Protein AF-A0A090X3Z7-F1 (afdb_monomer)

Secondary structure (DSSP, 8-state):
----SHHHHHHHHHHHHHHGGGG----PPPGGGTEEEEEEEEEEEE-TT-S-EEEEEEEEEEESS--S---------------

pLDDT: mean 77.25, std 15.6, range [39.44, 95.69]

Mean predicted aligned error: 13.79 Å

Structure (mmCIF, N/CA/C/O backbone):
data_AF-A0A090X3Z7-F1
#
_entry.id   AF-A0A090X3Z7-F1
#
loop_
_atom_site.group_PDB
_atom_site.id
_atom_site.type_symbol
_atom_site.label_atom_id
_atom_site.label_alt_id
_atom_site.label_comp_id
_atom_site.label_asym_id
_atom_site.label_entity_id
_atom_site.label_seq_id
_atom_site.pdbx_PDB_ins_code
_atom_site.Cartn_x
_atom_site.Cartn_y
_atom_site.Cartn_z
_atom_site.occupancy
_atom_site.B_iso_or_equiv
_atom_site.auth_seq_id
_atom_site.auth_comp_id
_atom_site.auth_asym_id
_atom_site.auth_atom_id
_atom_site.pdbx_PDB_model_num
ATOM 1 N N . MET A 1 1 ? 7.884 28.629 61.498 1.00 39.44 1 MET A N 1
ATOM 2 C CA . MET A 1 1 ? 8.270 27.413 60.749 1.00 39.44 1 MET A CA 1
ATOM 3 C C . MET A 1 1 ? 6.989 26.805 60.180 1.00 39.44 1 MET A C 1
ATOM 5 O O . MET A 1 1 ? 6.294 26.087 60.882 1.00 39.44 1 MET A O 1
ATOM 9 N N . TYR A 1 2 ? 6.583 27.222 58.976 1.00 44.31 2 TYR A N 1
ATOM 10 C CA . TYR A 1 2 ? 5.277 26.879 58.392 1.00 44.31 2 TYR A CA 1
ATOM 11 C C . TYR A 1 2 ? 5.388 25.628 57.509 1.00 44.31 2 TYR A C 1
ATOM 13 O O . TYR A 1 2 ? 5.606 25.720 56.306 1.00 44.31 2 TYR A O 1
ATOM 21 N N . PHE A 1 3 ? 5.216 24.449 58.106 1.00 48.47 3 PHE A N 1
ATOM 22 C CA . PHE A 1 3 ? 5.078 23.172 57.392 1.00 48.47 3 PHE A CA 1
ATOM 23 C C . PHE A 1 3 ? 3.606 22.921 57.003 1.00 48.47 3 PHE A C 1
ATOM 25 O O . PHE A 1 3 ? 3.008 21.922 57.377 1.00 48.47 3 PHE A O 1
ATOM 32 N N . ALA A 1 4 ? 2.979 23.850 56.275 1.00 51.19 4 ALA A N 1
ATOM 33 C CA . ALA A 1 4 ? 1.596 23.685 55.789 1.00 51.19 4 ALA A CA 1
ATOM 34 C C . ALA A 1 4 ? 1.509 23.332 54.290 1.00 51.19 4 ALA A C 1
ATOM 36 O O . ALA A 1 4 ? 0.426 23.078 53.767 1.00 51.19 4 ALA A O 1
ATOM 37 N N . TYR A 1 5 ? 2.649 23.293 53.592 1.00 54.44 5 TYR A N 1
ATOM 38 C CA . TYR A 1 5 ? 2.726 23.038 52.152 1.00 54.44 5 TYR A CA 1
ATOM 39 C C . TYR A 1 5 ? 2.716 21.565 51.678 1.00 54.44 5 TYR A C 1
ATOM 41 O O . TYR A 1 5 ? 2.333 21.366 50.525 1.00 54.44 5 TYR A O 1
ATOM 49 N N . PRO A 1 6 ? 3.069 20.518 52.463 1.00 56.75 6 PRO A N 1
ATOM 50 C CA . PRO A 1 6 ? 3.275 19.191 51.873 1.00 56.75 6 PRO A CA 1
ATOM 51 C C . PRO A 1 6 ? 1.974 18.433 51.561 1.00 56.75 6 PRO A C 1
ATOM 53 O O . PRO A 1 6 ? 1.949 17.628 50.638 1.00 56.75 6 PRO A O 1
ATOM 56 N N . MET A 1 7 ? 0.868 18.678 52.275 1.00 58.53 7 MET A N 1
ATOM 57 C CA . MET A 1 7 ? -0.366 17.899 52.058 1.00 58.53 7 MET A CA 1
ATOM 58 C C . MET A 1 7 ? -1.088 18.241 50.749 1.00 58.53 7 MET A C 1
ATOM 60 O O . MET A 1 7 ? -1.616 17.351 50.086 1.00 58.53 7 MET A O 1
ATOM 64 N N . LYS A 1 8 ? -1.095 19.520 50.347 1.00 58.88 8 LYS A N 1
ATOM 65 C CA . LYS A 1 8 ? -1.744 19.946 49.095 1.00 58.88 8 LYS A CA 1
ATOM 66 C C . LYS A 1 8 ? -0.996 19.424 47.875 1.00 58.88 8 LYS A C 1
ATOM 68 O O . LYS A 1 8 ? -1.628 18.984 46.921 1.00 58.88 8 LYS A O 1
ATOM 73 N N . THR A 1 9 ? 0.335 19.438 47.922 1.00 64.88 9 THR A N 1
ATOM 74 C CA . THR A 1 9 ? 1.155 18.885 46.844 1.00 64.88 9 THR A CA 1
ATOM 75 C C . THR A 1 9 ? 0.957 17.379 46.751 1.00 64.88 9 THR A C 1
ATOM 77 O O . THR A 1 9 ? 0.654 16.906 45.664 1.00 64.88 9 THR A O 1
ATOM 80 N N . PHE A 1 10 ? 0.992 16.638 47.864 1.00 68.75 10 PHE A N 1
ATOM 81 C CA . PHE A 1 10 ? 0.720 15.195 47.859 1.00 68.75 10 PHE A CA 1
ATOM 82 C C . PHE A 1 10 ? -0.597 14.842 47.161 1.00 68.75 10 PHE A C 1
ATOM 84 O O . PHE A 1 10 ? -0.609 13.964 46.309 1.00 68.75 10 PHE A O 1
ATOM 91 N N . PHE A 1 11 ? -1.680 15.568 47.448 1.00 74.19 11 PHE A N 1
ATOM 92 C CA . PHE A 1 11 ? -2.982 15.321 46.825 1.00 74.19 11 PHE A CA 1
ATOM 93 C C . PHE A 1 11 ? -2.976 15.538 45.301 1.00 74.19 11 PHE A C 1
ATOM 95 O O . PHE A 1 11 ? -3.530 14.733 44.555 1.00 74.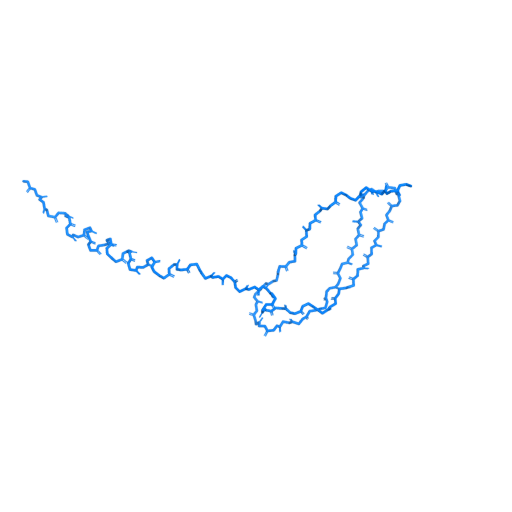19 11 PHE A O 1
ATOM 102 N N . LEU A 1 12 ? -2.301 16.589 44.825 1.00 76.19 12 LEU A N 1
ATOM 103 C CA . LEU A 1 12 ? -2.103 16.844 43.392 1.00 76.19 12 LEU A CA 1
ATOM 104 C C . LEU A 1 12 ? -1.268 15.746 42.716 1.00 76.19 12 LEU A C 1
ATOM 106 O O . LEU A 1 12 ? -1.601 15.326 41.609 1.00 76.19 12 LEU A O 1
ATOM 110 N N . TRP A 1 13 ? -0.230 15.246 43.390 1.00 75.25 13 TRP A N 1
ATOM 111 C CA . TRP A 1 13 ? 0.586 14.133 42.897 1.00 75.25 13 TRP A CA 1
ATOM 112 C C . TRP A 1 13 ? -0.206 12.819 42.830 1.00 75.25 13 TRP A C 1
ATOM 114 O O . TRP A 1 13 ? -0.055 12.082 41.860 1.00 75.25 13 TRP A O 1
ATOM 124 N N . SER A 1 14 ? -1.099 12.559 43.791 1.00 76.50 14 SER A N 1
ATOM 125 C CA . SER A 1 14 ? -2.011 11.405 43.769 1.00 76.50 14 SER A CA 1
ATOM 126 C C . SER A 1 14 ? -2.995 11.459 42.601 1.00 76.50 14 SER A C 1
ATOM 128 O O . SER A 1 14 ? -3.282 10.447 41.972 1.00 76.50 14 SER A O 1
ATOM 130 N N . ILE A 1 15 ? -3.528 12.645 42.300 1.00 78.31 15 ILE A N 1
ATOM 131 C CA . ILE A 1 15 ? -4.441 12.827 41.168 1.00 78.31 15 ILE A CA 1
ATOM 132 C C . ILE A 1 15 ? -3.684 12.634 39.849 1.00 78.31 15 ILE A C 1
ATOM 134 O O . ILE A 1 15 ? -4.149 11.905 38.979 1.00 78.31 15 ILE A O 1
ATOM 138 N N . ALA A 1 16 ? -2.497 13.230 39.709 1.00 76.75 16 ALA A N 1
ATOM 139 C CA . ALA A 1 16 ? -1.671 13.075 38.514 1.00 76.75 16 ALA A CA 1
ATOM 140 C C . ALA A 1 16 ? -1.238 11.615 38.275 1.00 76.75 16 ALA A C 1
ATOM 142 O O . ALA A 1 16 ? -1.224 11.166 37.130 1.00 76.75 16 ALA A O 1
ATOM 143 N N . SER A 1 17 ? -0.936 10.855 39.335 1.00 74.62 17 SER A N 1
ATOM 144 C CA . SER A 1 17 ? -0.590 9.432 39.225 1.00 74.62 17 SER A CA 1
ATOM 145 C C . SER A 1 17 ? -1.790 8.534 38.909 1.00 74.62 17 SER A C 1
ATOM 147 O O . SER A 1 17 ? -1.621 7.498 38.280 1.00 74.62 17 SER A O 1
ATOM 149 N N . LEU A 1 18 ? -3.011 8.927 39.280 1.00 73.44 18 LEU A N 1
ATOM 150 C CA . LEU A 1 18 ? -4.229 8.240 38.839 1.00 73.44 18 LEU A CA 1
ATOM 151 C C . LEU A 1 18 ? -4.504 8.489 37.349 1.00 73.44 18 LEU A C 1
ATOM 153 O O . LEU A 1 18 ? -4.967 7.586 36.653 1.00 73.44 18 LEU A O 1
ATOM 157 N N . TYR A 1 19 ? -4.171 9.680 36.836 1.00 68.44 19 TYR A N 1
ATOM 158 C CA . TYR A 1 19 ? -4.327 9.992 35.413 1.00 68.44 19 TYR A CA 1
ATOM 159 C C . TYR A 1 19 ? -3.287 9.319 34.508 1.00 68.44 19 TYR A C 1
ATOM 161 O O . TYR A 1 19 ? -3.568 9.112 33.330 1.00 68.44 19 TYR A O 1
ATOM 169 N N . SER A 1 20 ? -2.122 8.919 35.028 1.00 65.44 20 SER A N 1
ATOM 170 C CA . SER A 1 20 ? -1.105 8.237 34.215 1.00 65.44 20 SER A CA 1
ATOM 171 C C . SER A 1 20 ? -1.518 6.826 33.779 1.00 65.44 20 SER A C 1
ATOM 173 O O . SER A 1 20 ? -1.008 6.331 32.777 1.00 65.44 20 SER A O 1
ATOM 175 N N . ILE A 1 21 ? -2.483 6.202 34.465 1.00 62.84 21 ILE A N 1
ATOM 176 C CA . ILE A 1 21 ? -3.023 4.878 34.112 1.00 62.84 21 ILE A CA 1
ATOM 177 C C . ILE A 1 21 ? -3.899 4.954 32.847 1.00 62.84 21 ILE A C 1
ATOM 179 O O . ILE A 1 21 ? -4.045 3.964 32.140 1.00 62.84 21 ILE A O 1
ATOM 183 N N . PHE A 1 22 ? -4.441 6.128 32.500 1.00 60.72 22 PHE A N 1
ATOM 184 C CA . PHE A 1 22 ? -5.170 6.318 31.236 1.00 60.72 22 PHE A CA 1
ATOM 185 C C . PHE A 1 22 ? -4.245 6.532 30.032 1.00 60.72 22 PHE A C 1
ATOM 187 O O . PHE A 1 22 ? -4.709 6.488 28.897 1.00 60.72 22 PHE A O 1
ATOM 194 N N . SER A 1 23 ? -2.942 6.712 30.264 1.00 57.66 23 SER A N 1
ATOM 195 C CA . SER A 1 23 ? -1.921 6.828 29.218 1.00 57.66 23 SER A CA 1
ATOM 196 C C . SER A 1 23 ? -1.263 5.485 28.893 1.00 57.66 23 SER A C 1
ATOM 198 O O . SER A 1 23 ? -0.100 5.452 28.488 1.00 57.66 23 SER A O 1
ATOM 200 N N . ILE A 1 24 ? -1.976 4.368 29.082 1.00 60.59 24 ILE A N 1
ATOM 201 C CA . ILE A 1 24 ? -1.540 3.080 28.536 1.00 60.59 24 ILE A CA 1
ATOM 202 C C . ILE A 1 24 ? -1.399 3.278 27.029 1.00 60.59 24 ILE A C 1
ATOM 204 O O . ILE A 1 24 ? -2.358 3.660 26.357 1.00 60.59 24 ILE A O 1
ATOM 208 N N . ALA A 1 25 ? -0.184 3.063 26.524 1.00 57.12 25 ALA A N 1
ATOM 209 C CA . ALA A 1 25 ? 0.088 3.009 25.102 1.00 57.12 25 ALA A CA 1
ATOM 210 C C . ALA A 1 25 ? -0.893 2.005 24.493 1.00 57.12 25 ALA A C 1
ATOM 212 O O . ALA A 1 25 ? -0.815 0.809 24.767 1.00 57.12 25 ALA A O 1
ATOM 213 N N . GLN A 1 26 ? -1.881 2.505 23.755 1.00 57.19 26 GLN A N 1
ATOM 214 C CA . GLN A 1 26 ? -2.728 1.635 22.964 1.00 57.19 26 GLN A CA 1
ATOM 215 C C . GLN A 1 26 ? -1.814 1.050 21.899 1.00 57.19 26 GLN A C 1
ATOM 217 O O . GLN A 1 26 ? -1.294 1.797 21.067 1.00 57.19 26 GLN A O 1
ATOM 222 N N . ASP A 1 27 ? -1.578 -0.259 21.965 1.00 61.62 27 ASP A N 1
ATOM 223 C CA . ASP A 1 27 ? -0.962 -0.981 20.863 1.00 61.62 27 ASP A CA 1
ATOM 224 C C . ASP A 1 27 ? -1.759 -0.616 19.611 1.00 61.62 27 ASP A C 1
ATOM 226 O O . ASP A 1 27 ? -2.961 -0.888 19.522 1.00 61.62 27 ASP A O 1
ATOM 230 N N . SER A 1 28 ? -1.120 0.112 18.690 1.00 61.94 28 SER A N 1
ATOM 231 C CA . SER A 1 28 ? -1.762 0.487 17.436 1.00 61.94 28 SER A CA 1
ATOM 232 C C . SER A 1 28 ? -2.226 -0.806 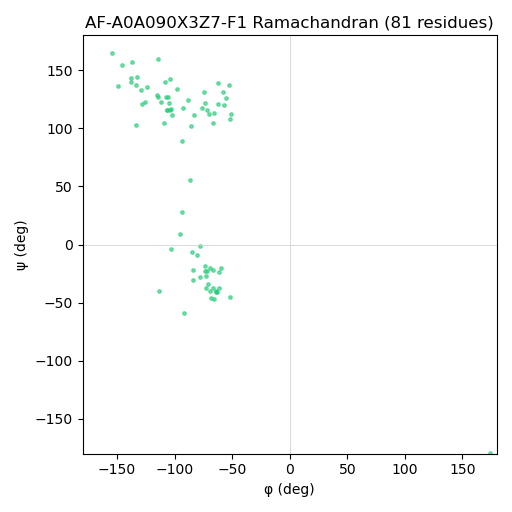16.772 1.00 61.94 28 SER A C 1
ATOM 234 O O . SER A 1 28 ? -1.388 -1.692 16.578 1.00 61.94 28 SER A O 1
ATOM 236 N N . PRO A 1 29 ? -3.514 -0.938 16.407 1.00 67.88 29 PRO A N 1
ATOM 237 C CA . PRO A 1 29 ? -3.971 -2.105 15.675 1.00 67.88 29 PRO A CA 1
ATOM 238 C C . PRO A 1 29 ? -3.094 -2.289 14.440 1.00 67.88 29 PRO A C 1
ATOM 240 O O . PRO A 1 29 ? -2.740 -1.309 13.774 1.00 67.88 29 PRO A O 1
ATOM 243 N N . SER A 1 30 ? -2.715 -3.533 14.152 1.00 80.31 30 SER A N 1
ATOM 244 C CA . SER A 1 30 ? -1.935 -3.813 12.956 1.00 80.31 30 SER A CA 1
ATOM 245 C C . SER A 1 30 ? -2.761 -3.421 11.735 1.00 80.31 30 SER A C 1
ATOM 247 O O . SER A 1 30 ? -3.963 -3.685 11.677 1.00 80.31 30 SER A O 1
ATOM 249 N N . GLN A 1 31 ? -2.142 -2.798 10.731 1.00 83.00 31 GLN A N 1
ATOM 250 C CA . GLN A 1 31 ? -2.868 -2.362 9.534 1.00 83.00 31 GLN A CA 1
ATOM 251 C C . GLN A 1 31 ? -3.508 -3.543 8.785 1.00 83.00 31 GLN A C 1
ATOM 253 O O . GLN A 1 31 ? -4.525 -3.361 8.121 1.00 83.00 31 GLN A O 1
ATOM 258 N N . ILE A 1 32 ? -2.976 -4.758 8.960 1.00 85.12 32 ILE A N 1
ATOM 259 C CA . ILE A 1 32 ? -3.554 -5.998 8.418 1.00 85.12 32 ILE A CA 1
ATOM 260 C C . ILE A 1 32 ? -4.911 -6.353 9.053 1.00 85.12 32 ILE A C 1
ATOM 262 O O . ILE A 1 32 ? -5.707 -7.055 8.441 1.00 85.12 32 ILE A O 1
ATOM 266 N N . ASP A 1 33 ? -5.201 -5.842 10.255 1.00 86.88 33 ASP A N 1
ATOM 267 C CA . ASP A 1 33 ? -6.488 -6.029 10.939 1.00 86.88 33 ASP A CA 1
ATOM 268 C C . ASP A 1 33 ? -7.545 -5.003 10.493 1.00 86.88 33 ASP A C 1
ATOM 270 O O . ASP A 1 33 ? -8.702 -5.062 10.932 1.00 86.88 33 ASP A O 1
ATOM 274 N N . ILE A 1 34 ? -7.129 -4.024 9.682 1.00 89.25 34 ILE A N 1
ATOM 275 C CA . ILE A 1 34 ? -7.926 -2.895 9.189 1.00 89.25 34 ILE A CA 1
ATOM 276 C C . ILE A 1 34 ? -8.124 -3.012 7.674 1.00 89.25 34 ILE A C 1
ATOM 278 O O . ILE A 1 34 ? -9.218 -2.743 7.179 1.00 89.25 34 ILE A O 1
ATOM 282 N N . VAL A 1 35 ? -7.092 -3.429 6.937 1.00 91.50 35 VAL A N 1
ATOM 283 C CA . VAL A 1 35 ? -7.094 -3.543 5.477 1.00 91.50 35 VAL A CA 1
ATOM 284 C C . VAL A 1 35 ? -6.512 -4.866 5.016 1.00 91.50 35 VAL A C 1
ATOM 286 O O . VAL A 1 35 ? -5.462 -5.309 5.468 1.00 91.50 35 VAL A O 1
ATOM 289 N N . ASP A 1 36 ? -7.186 -5.444 4.031 1.00 91.88 36 ASP A N 1
ATOM 290 C CA . ASP A 1 36 ? -6.818 -6.683 3.368 1.00 91.88 36 ASP A CA 1
ATOM 291 C C . ASP A 1 36 ? -6.334 -6.375 1.944 1.00 91.88 36 ASP A C 1
ATOM 293 O O . ASP A 1 36 ? -7.123 -6.040 1.052 1.00 91.88 36 ASP A O 1
ATOM 297 N N . PHE A 1 37 ? -5.018 -6.431 1.738 1.00 91.44 37 PHE A N 1
ATOM 298 C CA . PHE A 1 37 ? -4.399 -6.243 0.426 1.00 91.44 37 PHE A CA 1
ATOM 299 C C . PHE A 1 37 ? -4.590 -7.502 -0.427 1.00 91.44 37 PHE A C 1
ATOM 301 O O . PHE A 1 37 ? -4.081 -8.569 -0.092 1.00 91.44 37 PHE A O 1
ATOM 308 N N . LYS A 1 38 ? -5.295 -7.378 -1.558 1.00 93.62 38 LYS A N 1
ATOM 309 C CA . LYS A 1 38 ? -5.611 -8.512 -2.439 1.00 93.62 38 LYS A CA 1
ATOM 310 C C . LYS A 1 38 ? -4.570 -8.710 -3.522 1.00 93.62 38 LYS A C 1
ATOM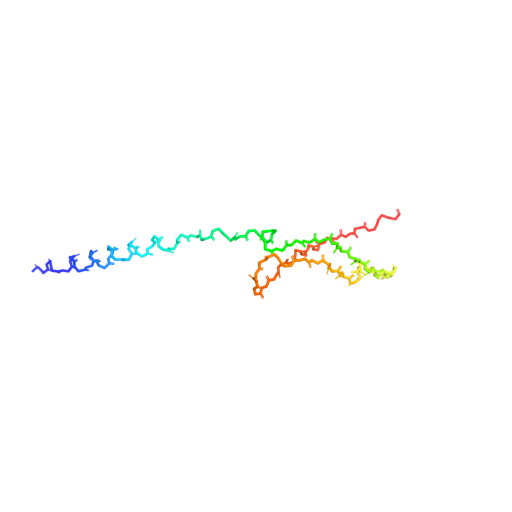 312 O O . LYS A 1 38 ? -4.000 -9.786 -3.654 1.00 93.62 38 LYS A O 1
ATOM 317 N N . THR A 1 39 ? -4.369 -7.681 -4.336 1.00 94.69 39 THR A N 1
ATOM 318 C CA . THR A 1 39 ? -3.458 -7.731 -5.484 1.00 94.69 39 THR A CA 1
ATOM 319 C C . THR A 1 39 ? -2.792 -6.380 -5.686 1.00 94.69 39 THR A C 1
ATOM 321 O O . THR A 1 39 ? -3.330 -5.343 -5.295 1.00 94.69 39 THR A O 1
ATOM 324 N N . ALA A 1 40 ? -1.615 -6.401 -6.302 1.00 93.44 40 ALA A N 1
ATOM 325 C CA . ALA A 1 40 ? -0.918 -5.214 -6.766 1.00 93.44 40 ALA A CA 1
ATOM 326 C C . ALA A 1 40 ? -0.523 -5.429 -8.229 1.00 93.44 40 ALA A C 1
ATOM 328 O O . ALA A 1 40 ? -0.005 -6.488 -8.582 1.00 93.44 40 ALA A O 1
ATOM 329 N N . ALA A 1 41 ? -0.782 -4.432 -9.066 1.00 95.31 41 ALA A N 1
ATOM 330 C CA . ALA A 1 41 ? -0.296 -4.361 -10.435 1.00 95.31 41 ALA A CA 1
ATOM 331 C C . ALA A 1 41 ? 0.786 -3.283 -10.517 1.00 95.31 41 ALA A C 1
ATOM 333 O O . ALA A 1 41 ? 0.659 -2.233 -9.886 1.00 95.31 41 ALA A O 1
ATOM 334 N N . VAL A 1 42 ? 1.850 -3.549 -11.271 1.00 94.19 42 VAL A N 1
ATOM 335 C CA . VAL A 1 42 ? 2.996 -2.645 -11.388 1.00 94.19 42 VAL A CA 1
ATOM 336 C C . VAL A 1 42 ? 3.284 -2.396 -12.860 1.00 94.19 42 VAL A C 1
ATOM 338 O O . VAL A 1 42 ? 3.603 -3.331 -13.590 1.00 94.19 42 VAL A O 1
ATOM 341 N N . ASP A 1 43 ? 3.236 -1.129 -13.256 1.00 94.44 43 ASP A 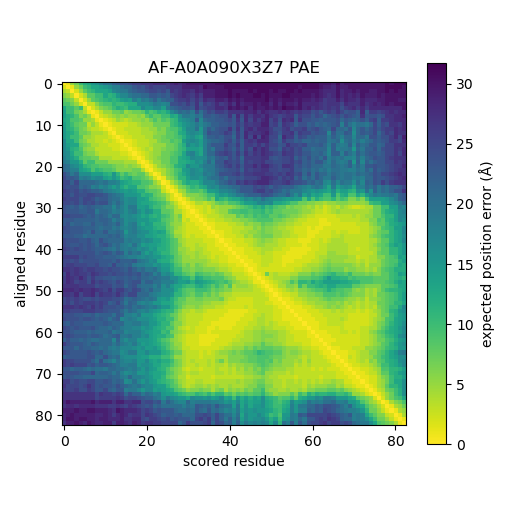N 1
ATOM 342 C CA . ASP A 1 43 ? 3.697 -0.660 -14.557 1.00 94.44 43 ASP A CA 1
ATOM 343 C C . ASP A 1 43 ? 5.060 0.003 -14.377 1.00 94.44 43 ASP A C 1
ATOM 345 O O . ASP A 1 43 ? 5.170 1.053 -13.740 1.00 94.44 43 ASP A O 1
ATOM 349 N N . ILE A 1 44 ? 6.110 -0.626 -14.908 1.00 91.81 44 ILE A N 1
ATOM 350 C CA . ILE A 1 44 ? 7.496 -0.167 -14.760 1.00 91.81 44 ILE A CA 1
ATOM 351 C C . ILE A 1 44 ? 7.972 0.450 -16.071 1.00 91.81 44 ILE A C 1
ATOM 353 O O . ILE A 1 44 ? 7.942 -0.183 -17.123 1.00 91.81 44 ILE A O 1
ATOM 357 N N . TYR A 1 45 ? 8.477 1.674 -15.982 1.00 90.94 45 TYR A N 1
ATOM 358 C CA . TYR A 1 45 ? 9.199 2.354 -17.041 1.00 90.94 45 TYR A CA 1
ATOM 359 C C . TYR A 1 45 ? 10.699 2.340 -16.740 1.00 90.94 45 TYR A C 1
ATOM 361 O O . TYR A 1 45 ? 11.171 2.941 -15.769 1.00 90.94 45 TYR A O 1
ATOM 369 N N . VAL A 1 46 ? 11.449 1.656 -17.602 1.00 89.75 46 VAL A N 1
ATOM 370 C CA . VAL A 1 46 ? 12.909 1.572 -17.534 1.00 89.75 46 VAL A CA 1
ATOM 371 C C . VAL A 1 46 ? 13.497 2.408 -18.662 1.00 89.75 46 VAL A C 1
ATOM 373 O O . VAL A 1 46 ? 13.143 2.232 -19.825 1.00 89.75 46 VAL A O 1
ATOM 376 N N . ASN A 1 47 ? 14.407 3.314 -18.315 1.00 85.62 47 ASN A N 1
ATOM 377 C CA . ASN A 1 47 ? 15.208 4.054 -19.279 1.00 85.62 47 ASN A CA 1
ATOM 378 C C . ASN A 1 47 ? 16.634 3.503 -19.243 1.00 85.62 47 ASN A C 1
ATOM 380 O O . ASN A 1 47 ? 17.313 3.649 -18.235 1.00 85.62 47 ASN A O 1
ATOM 384 N N . GLU A 1 48 ? 17.098 2.915 -20.344 1.00 83.38 48 GLU A N 1
ATOM 385 C CA . GLU A 1 48 ? 18.438 2.313 -20.449 1.00 83.38 48 GLU A CA 1
ATOM 386 C C . GLU A 1 48 ? 19.579 3.314 -20.190 1.00 83.38 48 GLU A C 1
ATOM 388 O O . GLU A 1 48 ? 20.684 2.922 -19.824 1.00 83.38 48 GLU A O 1
ATOM 393 N N . ASN A 1 49 ? 19.306 4.615 -20.325 1.00 86.19 49 ASN A N 1
ATOM 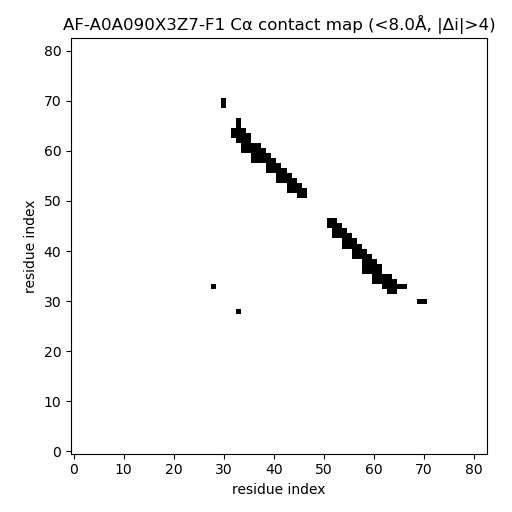394 C CA . ASN A 1 49 ? 20.262 5.693 -20.073 1.00 86.19 49 ASN A CA 1
ATOM 395 C C . ASN A 1 49 ? 20.158 6.284 -18.652 1.00 86.19 49 ASN A C 1
ATOM 397 O O . ASN A 1 49 ? 20.747 7.331 -18.383 1.00 86.19 49 ASN A O 1
ATOM 401 N N . SER A 1 50 ? 19.376 5.679 -17.752 1.00 80.25 50 SER A N 1
ATOM 402 C CA . SER A 1 50 ? 19.154 6.171 -16.391 1.00 80.25 50 SER A CA 1
ATOM 403 C C . SER A 1 50 ? 19.181 5.039 -15.367 1.00 80.25 50 SER A C 1
ATOM 405 O O . SER A 1 50 ? 18.603 3.979 -15.573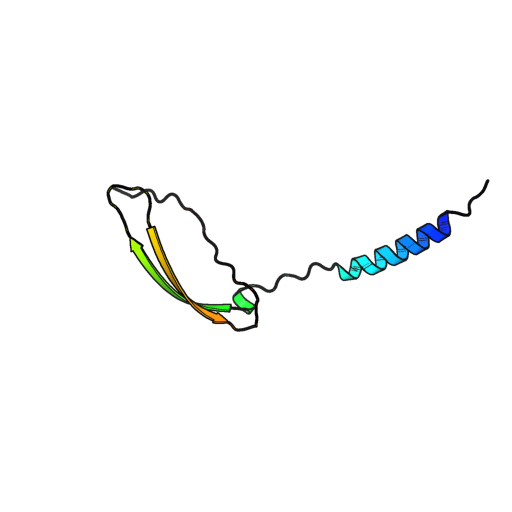 1.00 80.25 50 SER A O 1
ATOM 407 N N . GLU A 1 51 ? 19.786 5.298 -14.210 1.00 82.62 51 GLU A N 1
ATOM 408 C CA . GLU A 1 51 ? 19.724 4.397 -13.048 1.00 82.62 51 GLU A CA 1
ATOM 409 C C . GLU A 1 51 ? 18.389 4.508 -12.284 1.00 82.62 51 GLU A C 1
ATOM 411 O O . GLU A 1 51 ? 18.163 3.808 -11.298 1.00 82.62 51 GLU A O 1
ATOM 416 N N . ILE A 1 52 ? 17.489 5.397 -12.722 1.00 81.19 52 ILE A N 1
ATOM 417 C CA . ILE A 1 52 ? 16.189 5.620 -12.092 1.00 81.19 52 ILE A CA 1
ATOM 418 C C . ILE A 1 52 ? 15.141 4.736 -12.767 1.00 81.19 52 ILE A C 1
ATOM 420 O O . ILE A 1 52 ? 14.802 4.921 -13.936 1.00 81.19 52 ILE A O 1
ATOM 424 N N . ILE A 1 53 ? 14.565 3.822 -11.988 1.00 85.94 53 ILE A N 1
ATOM 425 C CA . ILE A 1 53 ? 13.369 3.070 -12.371 1.00 85.94 53 ILE A CA 1
ATOM 426 C C . ILE A 1 53 ? 12.148 3.886 -11.947 1.00 85.94 53 ILE A C 1
ATOM 428 O O . ILE A 1 53 ? 12.014 4.254 -10.781 1.00 85.94 53 ILE A O 1
ATOM 432 N N . SER A 1 54 ? 11.265 4.182 -12.898 1.00 89.44 54 SER A N 1
ATOM 433 C CA . SER A 1 54 ? 10.011 4.902 -12.647 1.00 89.44 54 SER A CA 1
ATOM 434 C C . SER A 1 54 ? 8.827 3.985 -12.913 1.00 89.44 54 SER A C 1
ATOM 436 O O . SER A 1 54 ? 8.958 2.991 -13.619 1.00 89.44 54 SER A O 1
ATOM 438 N N . GLY A 1 55 ? 7.655 4.292 -12.370 1.00 90.62 55 GLY A N 1
ATOM 439 C CA . GLY A 1 55 ? 6.487 3.454 -12.605 1.00 90.62 55 GLY A CA 1
ATOM 440 C C . GLY A 1 55 ? 5.275 3.857 -11.790 1.00 90.62 55 GLY A C 1
ATOM 441 O O . GLY A 1 55 ? 5.314 4.817 -11.023 1.00 90.62 55 GLY A O 1
ATOM 442 N N . THR A 1 56 ? 4.196 3.105 -11.968 1.00 94.50 56 THR A N 1
ATOM 443 C CA . THR A 1 56 ? 2.961 3.229 -11.190 1.00 94.50 56 THR A CA 1
ATOM 444 C C . THR A 1 56 ? 2.628 1.886 -10.560 1.00 94.50 56 T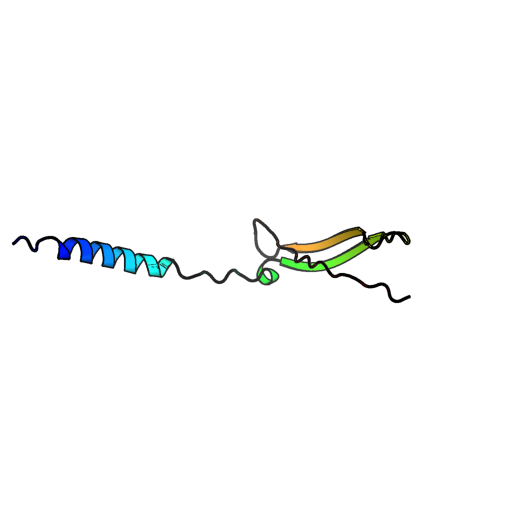HR A C 1
ATOM 446 O O . THR A 1 56 ? 2.702 0.851 -11.219 1.00 94.50 56 THR A O 1
ATOM 449 N N . VAL A 1 57 ? 2.249 1.902 -9.282 1.00 94.06 57 VAL A N 1
ATOM 450 C CA . VAL A 1 57 ? 1.737 0.721 -8.578 1.00 94.06 57 VAL A CA 1
ATOM 451 C C . VAL A 1 57 ? 0.261 0.936 -8.278 1.00 94.06 57 VAL A C 1
ATOM 453 O O . VAL A 1 57 ? -0.103 1.901 -7.608 1.00 94.06 57 VAL A O 1
ATOM 456 N N . SER A 1 58 ? -0.581 0.025 -8.755 1.00 95.69 58 SER A N 1
ATOM 457 C CA . SER A 1 58 ? -2.020 0.015 -8.502 1.00 95.69 58 SER A CA 1
ATOM 458 C C . SER A 1 58 ? -2.362 -1.097 -7.516 1.00 95.69 58 SER A C 1
ATOM 460 O O . SER A 1 58 ? -2.188 -2.275 -7.826 1.00 95.69 58 SER A O 1
ATOM 462 N N . TYR A 1 59 ? -2.864 -0.738 -6.335 1.00 94.12 59 TYR A N 1
ATOM 463 C CA . TYR A 1 59 ? -3.277 -1.697 -5.309 1.00 94.12 59 TYR A CA 1
ATOM 464 C C . TYR A 1 59 ? -4.785 -1.932 -5.354 1.00 94.12 59 TYR A C 1
ATOM 466 O O . TYR A 1 59 ? -5.571 -0.987 -5.365 1.00 94.12 59 TYR A O 1
ATOM 474 N N . ASN A 1 60 ? -5.187 -3.198 -5.306 1.00 95.31 60 ASN A N 1
ATOM 475 C CA . ASN A 1 60 ? -6.550 -3.601 -5.004 1.00 95.31 60 ASN A CA 1
ATOM 476 C C . ASN A 1 60 ? -6.593 -4.109 -3.561 1.00 95.31 60 ASN A C 1
ATOM 478 O O . ASN A 1 60 ? -5.935 -5.097 -3.216 1.00 95.31 60 ASN A O 1
ATOM 482 N N . LEU A 1 61 ? -7.354 -3.419 -2.720 1.00 94.25 61 LEU A N 1
ATOM 483 C CA . LEU A 1 61 ? -7.469 -3.698 -1.296 1.00 94.25 61 LEU A CA 1
ATOM 484 C C . LEU A 1 61 ? -8.923 -3.619 -0.845 1.00 94.25 61 LEU A C 1
ATOM 486 O O . LEU A 1 61 ? -9.757 -2.970 -1.471 1.00 94.25 61 LEU A O 1
ATOM 490 N N . THR A 1 62 ? -9.221 -4.287 0.263 1.00 94.94 62 THR A N 1
ATOM 491 C CA . THR A 1 62 ? -10.518 -4.222 0.937 1.00 94.94 62 THR A CA 1
ATOM 492 C C . THR A 1 62 ? -10.341 -3.583 2.306 1.00 94.94 62 THR A C 1
ATOM 494 O O . THR A 1 62 ? -9.512 -4.026 3.097 1.00 94.94 62 THR A O 1
ATOM 497 N N . ILE A 1 63 ? -11.131 -2.550 2.594 1.00 93.00 63 ILE A N 1
ATOM 498 C CA . ILE A 1 63 ? -11.175 -1.919 3.914 1.00 93.00 63 ILE A CA 1
ATOM 499 C C . ILE A 1 63 ? -12.113 -2.750 4.793 1.00 93.00 63 ILE A C 1
ATOM 501 O O . ILE A 1 63 ? -13.313 -2.813 4.537 1.00 93.00 63 ILE A O 1
ATOM 505 N N . LEU A 1 64 ? -11.555 -3.428 5.797 1.00 94.06 64 LEU A 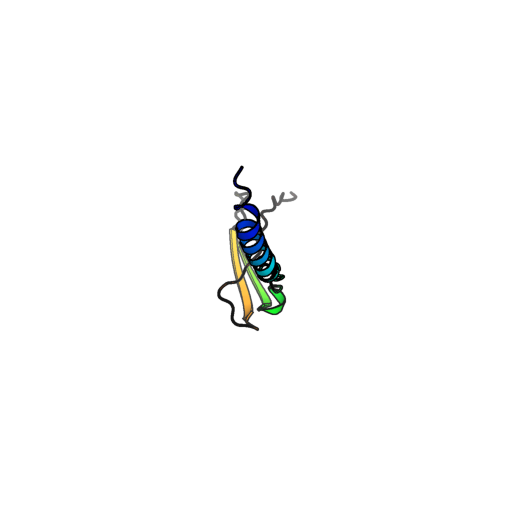N 1
ATOM 506 C CA . LEU A 1 64 ? -12.299 -4.281 6.729 1.00 94.06 64 LEU A CA 1
ATOM 507 C C . LEU A 1 64 ? -12.912 -3.472 7.878 1.00 94.06 64 LEU A C 1
ATOM 509 O O . LEU A 1 64 ? -13.953 -3.848 8.415 1.00 94.06 64 LEU A O 1
ATOM 513 N N . LYS A 1 65 ? -12.253 -2.376 8.273 1.00 91.44 65 LYS A N 1
ATOM 514 C CA . LYS A 1 65 ? -12.684 -1.460 9.337 1.00 91.44 65 LYS A CA 1
ATOM 515 C C . LYS A 1 65 ? -12.463 -0.021 8.901 1.00 91.44 65 LYS A C 1
ATOM 517 O O . LYS A 1 65 ? -11.467 0.268 8.244 1.00 91.44 65 LYS A O 1
ATOM 522 N N . ASP A 1 66 ? -13.378 0.861 9.292 1.00 91.00 66 ASP A N 1
ATOM 523 C CA . ASP A 1 66 ? -13.273 2.284 8.976 1.00 91.00 66 ASP A CA 1
ATOM 524 C C . ASP A 1 66 ? -11.959 2.867 9.518 1.00 91.00 66 ASP A C 1
ATOM 526 O O . ASP A 1 66 ? -11.581 2.618 10.667 1.00 91.00 66 ASP A O 1
ATOM 530 N N . THR A 1 67 ? -11.236 3.591 8.667 1.00 86.50 67 THR A N 1
ATOM 531 C CA . THR A 1 67 ? -9.915 4.142 8.981 1.00 86.50 67 THR A CA 1
ATOM 532 C C . THR A 1 67 ? -9.691 5.444 8.218 1.00 86.50 67 THR A C 1
ATOM 534 O O . THR A 1 67 ? -9.984 5.512 7.022 1.00 86.50 67 THR A O 1
ATOM 537 N N . PRO A 1 68 ? -9.143 6.488 8.865 1.00 87.50 68 PRO A N 1
ATOM 538 C CA . PRO A 1 68 ? -8.904 7.772 8.211 1.00 87.50 68 PRO A CA 1
ATOM 539 C C . PRO A 1 68 ? -7.717 7.740 7.238 1.00 87.50 68 PRO A C 1
ATOM 541 O O . PRO A 1 68 ? -7.581 8.634 6.405 1.00 87.50 68 PRO A O 1
ATOM 544 N N . SER A 1 69 ? -6.825 6.754 7.361 1.00 88.31 69 SER A N 1
ATOM 545 C CA . SER A 1 69 ? -5.606 6.666 6.560 1.00 88.31 69 SER A CA 1
ATOM 546 C C . SER A 1 69 ? -5.101 5.231 6.419 1.00 88.31 69 SER A C 1
ATOM 548 O O . SER A 1 69 ? -5.507 4.327 7.154 1.00 88.31 69 SER A O 1
ATOM 550 N N . LEU A 1 70 ? -4.200 5.044 5.451 1.00 88.38 70 LEU A N 1
ATOM 551 C CA . LEU A 1 70 ? -3.469 3.810 5.173 1.00 88.38 70 LEU A CA 1
ATOM 552 C C . LEU A 1 70 ? -1.991 4.138 4.989 1.00 88.38 70 LEU A C 1
ATOM 554 O O . LEU A 1 70 ? -1.651 5.164 4.401 1.00 88.38 70 LEU A O 1
ATOM 558 N N . PHE A 1 71 ? -1.125 3.245 5.450 1.00 88.25 71 PHE A N 1
ATOM 559 C CA . PHE A 1 71 ? 0.312 3.337 5.240 1.00 88.25 71 PHE A CA 1
ATOM 560 C C . PHE A 1 71 ? 0.745 2.346 4.157 1.00 88.25 71 PHE A C 1
ATOM 562 O O . PHE A 1 71 ? 0.212 1.239 4.056 1.00 88.25 71 PHE A O 1
ATOM 569 N N . ILE A 1 72 ? 1.695 2.766 3.326 1.00 87.94 72 ILE A N 1
ATOM 570 C CA . ILE A 1 72 ? 2.370 1.924 2.338 1.00 87.94 72 ILE A CA 1
ATOM 571 C C . ILE A 1 72 ? 3.860 2.072 2.619 1.00 87.94 72 ILE A C 1
ATOM 573 O O . ILE A 1 72 ? 4.370 3.192 2.624 1.00 87.94 72 ILE A O 1
ATOM 577 N N . ASP A 1 73 ? 4.538 0.958 2.883 1.00 86.38 73 ASP A N 1
ATOM 578 C CA . ASP A 1 73 ? 5.985 0.972 3.080 1.00 86.38 73 ASP A CA 1
ATOM 579 C C . ASP A 1 73 ? 6.691 1.148 1.730 1.00 86.38 73 ASP A C 1
ATOM 581 O O . ASP A 1 73 ? 6.379 0.469 0.748 1.00 86.38 73 ASP A O 1
ATOM 585 N N . ALA A 1 74 ? 7.637 2.080 1.677 1.00 85.75 74 ALA A N 1
ATOM 586 C CA . ALA A 1 74 ? 8.395 2.410 0.482 1.00 85.75 74 ALA A CA 1
ATOM 587 C C . ALA A 1 74 ? 9.876 2.492 0.848 1.00 85.75 74 ALA A C 1
ATOM 589 O O . ALA A 1 74 ? 10.346 3.474 1.424 1.00 85.75 74 ALA A O 1
ATOM 590 N N . LYS A 1 75 ? 10.624 1.446 0.492 1.00 85.94 75 LYS A N 1
ATOM 591 C CA . LYS A 1 75 ? 12.066 1.377 0.721 1.00 85.94 75 LYS A CA 1
ATOM 592 C C . LYS A 1 75 ? 12.827 1.602 -0.577 1.00 85.94 75 LYS A C 1
ATOM 594 O O . LYS A 1 75 ? 12.701 0.828 -1.521 1.00 85.94 75 LYS A O 1
ATOM 599 N N . THR A 1 76 ? 13.687 2.615 -0.591 1.00 76.06 76 THR A N 1
ATOM 600 C CA . THR A 1 76 ? 14.642 2.811 -1.684 1.00 76.06 76 THR A CA 1
ATOM 601 C C . THR A 1 76 ? 15.752 1.768 -1.590 1.00 76.06 76 THR A C 1
ATOM 603 O O . THR A 1 76 ? 16.471 1.696 -0.592 1.00 76.06 76 THR A O 1
ATOM 606 N N . SER A 1 77 ? 15.922 0.976 -2.643 1.00 63.38 77 SER A N 1
ATOM 607 C CA . SER A 1 77 ? 17.073 0.092 -2.829 1.00 63.38 77 SER A CA 1
ATOM 608 C C . SER A 1 77 ? 17.874 0.548 -4.045 1.00 63.38 77 SER A C 1
ATOM 610 O O . SER A 1 77 ? 17.302 0.714 -5.119 1.00 63.38 77 SER A O 1
ATOM 612 N N . HIS A 1 78 ? 19.189 0.733 -3.903 1.00 57.22 78 HIS A N 1
ATOM 613 C CA . HIS A 1 78 ? 20.083 0.818 -5.061 1.00 57.22 78 HIS A CA 1
ATOM 614 C C . HIS A 1 78 ? 20.100 -0.547 -5.753 1.00 57.22 78 HIS A C 1
ATOM 616 O O . HIS A 1 78 ? 20.674 -1.504 -5.237 1.00 57.22 78 HIS A O 1
ATOM 622 N N . ALA A 1 79 ? 19.419 -0.648 -6.892 1.00 55.00 79 ALA A N 1
ATOM 623 C CA . ALA A 1 79 ? 19.472 -1.826 -7.738 1.00 55.00 79 ALA A CA 1
ATOM 624 C C . ALA A 1 79 ? 20.678 -1.689 -8.676 1.00 55.00 79 ALA A C 1
ATOM 626 O O . ALA A 1 79 ? 20.629 -0.951 -9.655 1.00 55.00 79 ALA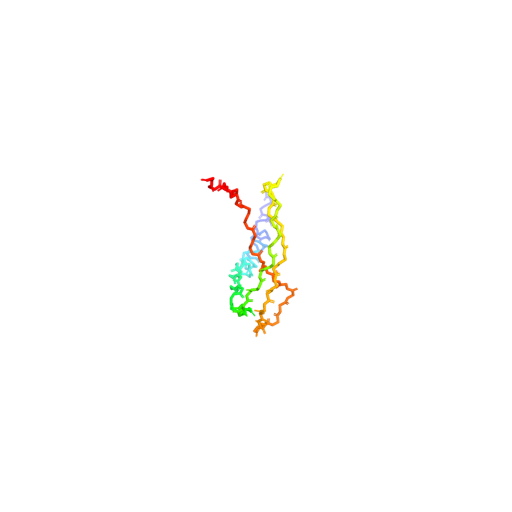 A O 1
ATOM 627 N N . THR A 1 80 ? 21.775 -2.384 -8.377 1.00 51.16 80 THR A N 1
ATOM 628 C CA . THR A 1 80 ? 22.879 -2.533 -9.332 1.00 51.16 80 THR A CA 1
ATOM 629 C C . THR A 1 80 ? 22.404 -3.442 -10.463 1.00 51.16 80 THR A C 1
ATOM 631 O O . THR A 1 80 ? 22.164 -4.627 -10.228 1.00 51.16 80 THR A O 1
ATOM 634 N N . MET A 1 81 ? 22.254 -2.914 -11.682 1.00 54.34 81 MET A N 1
ATOM 635 C CA . MET A 1 81 ? 22.029 -3.768 -12.852 1.00 54.34 81 MET A CA 1
ATOM 636 C C . MET A 1 81 ? 23.250 -4.676 -13.050 1.00 54.34 81 MET A C 1
ATOM 638 O O . MET A 1 81 ? 24.371 -4.194 -13.224 1.00 54.34 81 MET A O 1
ATOM 642 N N . LEU A 1 82 ? 23.033 -5.992 -13.012 1.00 54.62 82 LEU A N 1
ATOM 643 C CA . LEU A 1 82 ? 24.033 -6.967 -13.436 1.00 54.62 82 LEU A CA 1
ATOM 644 C C . LEU A 1 82 ? 24.139 -6.883 -14.964 1.00 54.62 82 LEU A C 1
ATOM 646 O O . LEU A 1 82 ? 23.149 -7.118 -15.658 1.00 54.62 82 LEU A O 1
ATOM 650 N N . LYS A 1 83 ? 25.315 -6.474 -15.449 1.00 47.34 83 LYS A N 1
ATOM 651 C CA . LYS A 1 83 ? 25.683 -6.511 -16.870 1.00 47.34 83 LYS A CA 1
ATOM 652 C C . LYS A 1 83 ? 25.870 -7.942 -17.356 1.00 47.34 83 LYS A C 1
ATOM 654 O O . LYS A 1 83 ? 26.376 -8.761 -16.555 1.00 47.34 83 LYS A O 1
#

Solvent-accessible surface area (backbone atoms only — not comparable to full-atom values): 5761 Å² total; per-residue (Å²): 137,86,88,74,63,65,66,64,52,51,54,53,52,53,52,54,59,60,56,53,68,75,64,61,81,73,77,72,77,56,64,73,78,30,36,47,81,75,51,75,48,75,51,77,48,78,44,97,91,47,96,61,77,45,69,51,77,49,75,45,65,44,79,75,45,95,70,99,73,84,89,77,92,82,82,92,70,92,78,80,81,84,128

Foldseek 3Di:
DDPPPPPVVVVVVVVVVVVVVVVDPDPPPDVVQFKAWDDKDWDWDDDPVDQDIDTDIDTDMDGPHDDPDDDDDDDDDRDDDDD

Radius of gyration: 26.81 Å; Cα contacts (8 Å, |Δi|>4): 56; chains: 1; bounding box: 39×36×81 Å

Sequence (83 aa):
MYFAYPMKTFFLWSIASLYSIFSIAQDSPSQIDIVDFKTAAVDIYVNENSEIISGTVSYNLTILKDTPSLFIDAKTSHATMLK

Nearest PDB structures (foldseek):
  8uua-assembly1_T  TM=4.275E-01  e=7.342E+00  Listeria innocua
  5mrf-assembly1_N  TM=3.550E-01  e=6.035E+00  Saccharomyces cerevisiae
  8cvm-assembly1_q  TM=3.321E-01  e=5.653E+00  Cutibacterium acnes

Organism: Nonlabens ulvanivorans (NCBI:txid906888)